Protein AF-A0A075AR79-F1 (afdb_monomer)

Nearest PDB structures (foldseek):
  6wm3-assembly1_3  TM=9.639E-01  e=7.533E-10  Homo sapiens
  7u8o-assembly1_j  TM=9.498E-01  e=7.172E-10  Sus scrofa
  7u8r-assembly1_h  TM=9.535E-01  e=1.062E-09  Sus scrofa
  7u8q-assembly1_j  TM=9.370E-01  e=6.501E-10  Sus scrofa
  7uwa-assembly1_i  TM=9.500E-01  e=7.954E-09  Citrus x limon

InterPro domains:
  IPR000245 V-ATPase proteolipid subunit [PR00122] (31-55)
  IPR000245 V-ATPase proteolipid subunit [PR00122] (57-81)
  IPR002379 V-ATPase proteolipid subunit C-like domain [PF00137] (21-77)
  IPR002379 V-ATPase proteolipid subunit C-like domain [PF00137] (82-133)
  IPR011555 V-ATPase proteolipid subunit C, eukaryotic [TIGR01100] (16-79)
  IPR035921 F/V-ATP synthase subunit C superfamily [G3DSA:1.20.120.610] (14-81)
  IPR035921 F/V-ATP synthase subunit C superfamily [G3DSA:1.20.120.610] (82-138)
  IPR035921 F/V-ATP synthase subunit C superfamily [SSF81333] (82-135)

Sequence (138 aa):
MDVFEYTERCPPYAPFFGFAGATFAMIFCGAAYGTAKSGIGIAGMGTFKPQLIMRSLIPVVMAGIIGIYGLVVAVLITGSRLSGVAAGWTVGIVGDSSVRNFAKESRVYVAMVLMLIFAEVLGLYGLIVALILQSKTV

Foldseek 3Di:
DPPVVCCVVDPPCVCVLFVVLLVQLQPLQLLVLQQVLLVVLLVVLCVPCVVCSVLLCVLNVLSVVLNVLSVVLSVLGSAHSVLSNQLSNQSSVLNSVQSNVCSVPVVCSVVSNVSNVVSSVSSVVRSVVSVVVSVVVD

Organism: Rozella allomycis (strain CSF55) (NCBI:txid988480)

pLDDT: mean 84.05, std 9.25, range [49.34, 93.94]

Secondary structure (DSSP, 8-state):
--HHHHHHHS-TTHHHHHHHHHHHHHH--HHHHHHHHHHHHHHHHHTT-GGGTGGGGHHHHHHHHHHHHHHHHHHH-----HHHHHHHHHHHHHHHHHHHHHTT-GGGHHHHHHHHHHHHHHHHHHHHHHHHHHHHH-

Solvent-accessible surface area (backbone atoms only — not comparable to full-atom values): 7021 Å² total; per-residue (Å²): 134,64,72,66,58,52,48,71,79,53,47,92,66,56,60,54,58,46,54,50,24,27,50,47,14,63,68,53,53,12,22,58,50,5,29,53,41,21,46,53,23,45,58,65,37,38,80,79,47,54,90,52,44,79,76,59,44,57,50,39,54,53,15,49,50,44,43,50,55,30,52,56,38,35,74,77,35,52,34,83,34,66,38,34,29,53,21,10,51,49,36,8,56,52,25,22,56,40,40,53,48,37,70,79,38,72,79,50,50,62,59,45,53,54,52,48,51,61,34,47,49,47,27,50,56,40,48,54,55,44,54,56,53,46,66,69,74,103

Radius of gyration: 19.81 Å; Cα contacts (8 Å, |Δi|>4): 185; chains: 1; bounding box: 51×21×62 Å

Structure (mmCIF, N/CA/C/O backbone):
data_AF-A0A075AR79-F1
#
_entry.id   AF-A0A075AR79-F1
#
loop_
_atom_site.group_PDB
_atom_site.id
_atom_site.type_symbol
_atom_site.label_atom_id
_atom_site.label_alt_id
_atom_site.label_comp_id
_atom_site.label_asym_id
_atom_site.label_entity_id
_atom_site.label_seq_id
_atom_site.pdbx_PDB_ins_code
_atom_site.Cartn_x
_atom_site.Cartn_y
_atom_site.Cartn_z
_atom_site.occupancy
_atom_site.B_iso_or_equiv
_atom_site.auth_seq_id
_atom_site.auth_comp_id
_atom_site.auth_asym_id
_atom_site.auth_atom_id
_atom_site.pdbx_PDB_model_num
ATOM 1 N N . MET A 1 1 ? 34.155 -2.703 -37.377 1.00 49.34 1 MET A N 1
ATOM 2 C CA . MET A 1 1 ? 33.014 -1.857 -37.798 1.00 49.34 1 MET A CA 1
ATOM 3 C C . MET A 1 1 ? 32.028 -1.717 -36.632 1.00 49.34 1 MET A C 1
ATOM 5 O O . MET A 1 1 ? 30.835 -1.620 -36.843 1.00 49.34 1 MET A O 1
ATOM 9 N N . ASP A 1 2 ? 32.523 -1.644 -35.390 1.00 55.50 2 ASP A N 1
ATOM 10 C CA . ASP A 1 2 ? 31.706 -1.981 -34.213 1.00 55.50 2 ASP A CA 1
ATOM 11 C C . ASP A 1 2 ? 31.334 -0.760 -33.360 1.00 55.50 2 ASP A C 1
ATOM 13 O O . ASP A 1 2 ? 30.396 -0.819 -32.583 1.00 55.50 2 ASP A O 1
ATOM 17 N N . VAL A 1 3 ? 32.013 0.383 -33.523 1.00 59.75 3 VAL A N 1
ATOM 18 C CA . VAL A 1 3 ? 31.754 1.595 -32.714 1.00 59.75 3 VAL A CA 1
ATOM 19 C C . VAL A 1 3 ? 30.488 2.341 -33.164 1.00 59.75 3 VAL A C 1
ATOM 21 O O . VAL A 1 3 ? 29.797 2.934 -32.339 1.00 59.75 3 VAL A O 1
ATOM 24 N N 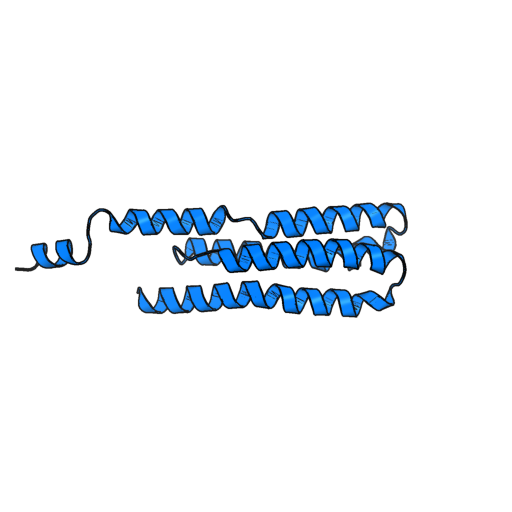. PHE A 1 4 ? 30.149 2.286 -34.457 1.00 59.06 4 PHE A N 1
ATOM 25 C CA . PHE A 1 4 ? 28.939 2.927 -34.987 1.00 59.06 4 PHE A CA 1
ATOM 26 C C . PHE A 1 4 ? 27.652 2.181 -34.591 1.00 59.06 4 PHE A C 1
ATOM 28 O O . PHE A 1 4 ? 26.641 2.824 -34.335 1.00 59.06 4 PHE A O 1
ATOM 35 N N . GLU A 1 5 ? 27.676 0.853 -34.438 1.00 61.19 5 GLU A N 1
ATOM 36 C CA . GLU A 1 5 ? 26.466 0.089 -34.084 1.00 61.19 5 GLU A CA 1
ATOM 37 C C . GLU A 1 5 ? 26.086 0.233 -32.593 1.00 61.19 5 GLU A C 1
ATOM 39 O O . GLU A 1 5 ? 24.903 0.280 -32.249 1.00 61.19 5 GLU A O 1
ATOM 44 N N . TYR A 1 6 ? 27.072 0.415 -31.698 1.00 56.38 6 TYR A N 1
ATOM 45 C CA . TYR A 1 6 ? 26.804 0.763 -30.294 1.00 56.38 6 TYR A CA 1
ATOM 46 C C . TYR A 1 6 ? 26.207 2.170 -30.137 1.00 56.38 6 TYR A C 1
ATOM 48 O O . TYR A 1 6 ? 25.402 2.379 -29.231 1.00 56.38 6 TYR A O 1
ATOM 56 N N . THR A 1 7 ? 26.548 3.131 -31.008 1.00 62.38 7 THR A N 1
ATOM 57 C CA . THR A 1 7 ? 25.961 4.483 -30.946 1.00 62.38 7 THR A CA 1
ATOM 58 C C . THR A 1 7 ? 24.517 4.524 -31.459 1.00 62.38 7 THR A C 1
ATOM 60 O O . THR A 1 7 ? 23.724 5.311 -30.947 1.00 62.38 7 THR A O 1
ATOM 63 N N . GLU A 1 8 ? 24.140 3.643 -32.397 1.00 68.56 8 GLU A N 1
ATOM 64 C CA . GLU A 1 8 ? 22.752 3.532 -32.876 1.00 68.56 8 GLU A CA 1
ATOM 65 C C . GLU A 1 8 ? 21.810 2.894 -31.848 1.00 68.56 8 GLU A C 1
ATOM 67 O O . GLU A 1 8 ? 20.680 3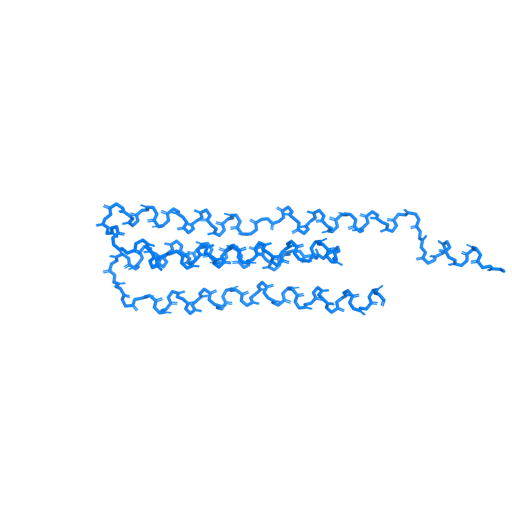.355 -31.686 1.00 68.56 8 GLU A O 1
ATOM 72 N N . ARG A 1 9 ? 22.255 1.857 -31.122 1.00 69.31 9 ARG A N 1
ATOM 73 C CA . ARG A 1 9 ? 21.424 1.213 -30.085 1.00 69.31 9 ARG A CA 1
ATOM 74 C C . ARG A 1 9 ? 21.397 1.983 -28.764 1.00 69.31 9 ARG A C 1
ATOM 76 O O . ARG A 1 9 ? 20.405 1.901 -28.042 1.00 69.31 9 ARG A O 1
ATOM 83 N N . CYS A 1 10 ? 22.455 2.733 -28.450 1.00 75.62 10 CYS A N 1
ATOM 84 C CA . CYS A 1 10 ? 22.605 3.449 -27.183 1.00 75.62 10 CYS A CA 1
ATOM 85 C C . CYS A 1 10 ? 22.842 4.950 -27.426 1.00 75.62 10 CYS A C 1
ATOM 87 O O . CYS A 1 10 ? 23.983 5.417 -27.336 1.00 75.62 10 CYS A O 1
ATOM 89 N N . PRO A 1 11 ? 21.787 5.733 -27.716 1.00 85.12 11 PRO A N 1
ATOM 90 C CA . PRO A 1 11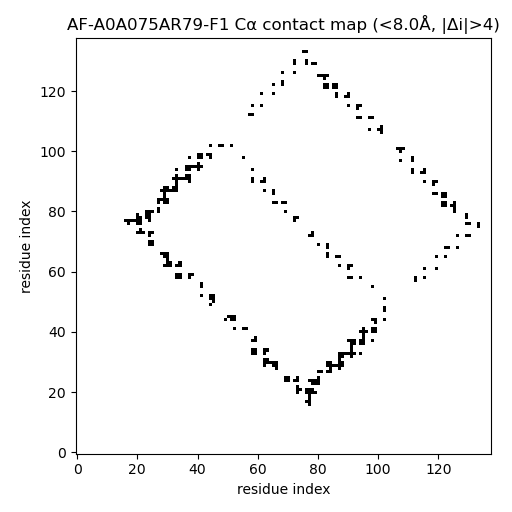 ? 21.933 7.171 -27.878 1.00 85.12 11 PRO A CA 1
ATOM 91 C C . PRO A 1 11 ? 22.288 7.859 -26.541 1.00 85.12 11 PRO A C 1
ATOM 93 O O . PRO A 1 11 ? 21.830 7.417 -25.483 1.00 85.12 11 PRO A O 1
ATOM 96 N N . PRO A 1 12 ? 23.011 8.998 -26.548 1.00 83.81 12 PRO A N 1
ATOM 97 C CA . PRO A 1 12 ? 23.422 9.712 -25.327 1.00 83.81 12 PRO A CA 1
ATOM 98 C C . PRO A 1 12 ? 22.270 10.165 -24.415 1.00 83.81 12 PRO A C 1
ATOM 100 O O . PRO A 1 12 ? 22.481 10.425 -23.233 1.00 83.81 12 PRO A O 1
ATOM 103 N N . TYR A 1 13 ? 21.048 10.261 -24.950 1.00 84.75 13 TYR A N 1
ATOM 104 C CA . TYR A 1 13 ? 19.843 10.617 -24.199 1.00 84.75 13 TYR A CA 1
ATOM 105 C C . TYR A 1 13 ? 19.142 9.415 -23.536 1.00 84.75 13 TYR A C 1
ATOM 107 O O . TYR A 1 13 ? 18.217 9.617 -22.756 1.00 84.75 13 TYR A O 1
ATOM 115 N N . ALA A 1 14 ? 19.562 8.170 -23.785 1.00 82.44 14 ALA A N 1
ATOM 116 C CA . ALA A 1 14 ? 19.000 6.979 -23.138 1.00 82.44 14 ALA A CA 1
ATOM 117 C C . ALA A 1 14 ? 18.986 7.033 -21.587 1.00 82.44 14 ALA A C 1
ATOM 119 O O . ALA A 1 14 ? 17.939 6.747 -20.996 1.00 82.44 14 ALA A O 1
ATOM 120 N N . PRO A 1 15 ? 20.062 7.458 -20.887 1.00 84.81 15 PRO A N 1
ATOM 121 C CA . PRO A 1 15 ? 20.053 7.541 -19.423 1.00 84.81 15 PRO A CA 1
ATOM 122 C C . PRO A 1 15 ? 19.091 8.597 -18.860 1.00 84.81 15 PRO A C 1
ATOM 124 O O . PRO A 1 15 ? 18.685 8.480 -17.704 1.00 84.81 15 PRO A O 1
ATOM 127 N N . PHE A 1 16 ? 18.669 9.596 -19.647 1.00 86.56 16 PHE A N 1
ATOM 128 C CA . PHE A 1 16 ? 17.676 10.581 -19.200 1.00 86.56 16 PHE A CA 1
ATOM 129 C C . PHE A 1 16 ? 16.356 9.907 -18.816 1.00 86.56 16 PHE A C 1
ATOM 131 O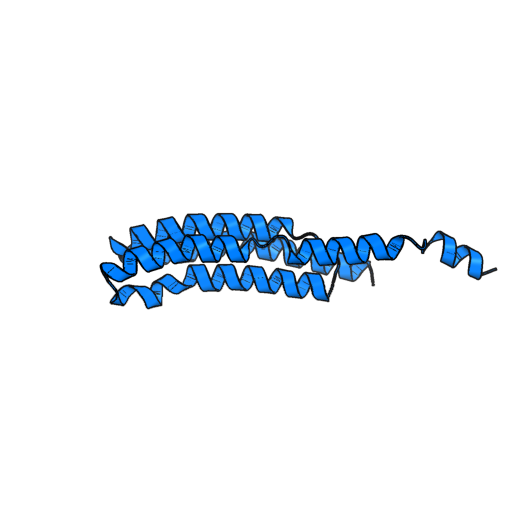 O . PHE A 1 16 ? 15.798 10.200 -17.760 1.00 86.56 16 PHE A O 1
ATOM 138 N N . PHE A 1 17 ? 15.888 8.956 -19.630 1.00 83.75 17 PHE A N 1
ATOM 139 C CA . PHE A 1 17 ? 14.670 8.211 -19.323 1.00 83.75 17 PHE A CA 1
ATOM 140 C C . PHE A 1 17 ? 14.859 7.357 -18.061 1.00 83.75 17 PHE A C 1
ATOM 142 O O . PHE A 1 17 ? 13.970 7.340 -17.212 1.00 83.75 17 PHE A O 1
ATOM 149 N N . GLY A 1 18 ? 16.059 6.777 -17.899 1.00 82.12 18 GLY A N 1
ATOM 150 C CA . GLY A 1 18 ? 16.561 6.064 -16.715 1.00 82.12 18 GLY A CA 1
ATOM 151 C C . GLY A 1 18 ? 16.432 6.845 -15.398 1.00 82.12 18 GLY A C 1
ATOM 152 O O . GLY A 1 18 ? 15.830 6.396 -14.422 1.00 82.12 18 GLY A O 1
ATOM 153 N N . PHE A 1 19 ? 16.964 8.061 -15.347 1.00 83.12 19 PHE A N 1
ATOM 154 C CA . PHE A 1 19 ? 16.858 8.886 -14.140 1.00 83.12 19 PHE A CA 1
ATOM 155 C C . PHE A 1 19 ? 15.455 9.470 -13.951 1.00 83.12 19 PHE A C 1
ATOM 157 O O . PHE A 1 19 ? 14.982 9.580 -12.817 1.00 83.12 19 PHE A O 1
ATOM 164 N N . ALA A 1 20 ? 14.749 9.789 -15.040 1.00 84.88 20 ALA A N 1
ATOM 165 C CA . ALA A 1 20 ? 13.385 10.298 -14.970 1.00 84.88 20 ALA A CA 1
ATOM 166 C C . ALA A 1 20 ? 12.452 9.306 -14.262 1.00 84.88 20 ALA A C 1
ATOM 168 O O . ALA A 1 20 ? 11.812 9.672 -13.277 1.00 84.88 20 ALA A O 1
ATOM 169 N N . GLY A 1 21 ? 12.406 8.038 -14.680 1.00 80.94 21 GLY A N 1
ATOM 170 C CA . GLY A 1 21 ? 11.542 7.052 -14.019 1.00 80.94 21 GLY A CA 1
ATOM 171 C C . GLY A 1 21 ? 11.992 6.670 -12.605 1.00 80.94 21 GLY A C 1
ATOM 172 O O . GLY A 1 21 ? 11.126 6.420 -11.777 1.00 80.94 21 GLY A O 1
ATOM 173 N N . ALA A 1 22 ? 13.288 6.733 -12.263 1.00 79.06 22 ALA A N 1
ATOM 174 C CA . ALA A 1 22 ? 13.731 6.596 -10.867 1.00 79.06 22 ALA A CA 1
ATOM 175 C C . ALA A 1 22 ? 13.183 7.737 -9.985 1.00 79.06 22 ALA A C 1
ATOM 177 O O . ALA A 1 22 ? 12.738 7.524 -8.855 1.00 79.06 22 ALA A O 1
ATOM 178 N N . THR A 1 23 ? 13.132 8.953 -10.534 1.00 79.94 23 THR A N 1
ATOM 179 C CA . THR A 1 23 ? 12.581 10.126 -9.845 1.00 79.94 23 THR A CA 1
ATOM 180 C C . THR A 1 23 ? 11.051 10.027 -9.730 1.00 79.94 23 THR A C 1
ATOM 182 O O . THR A 1 23 ? 10.487 10.252 -8.656 1.00 79.94 23 THR A O 1
ATOM 185 N N . PHE A 1 24 ? 10.362 9.598 -10.797 1.00 76.06 24 PHE A N 1
ATOM 186 C CA . PHE A 1 24 ? 8.919 9.318 -10.773 1.00 76.06 24 PHE A CA 1
ATOM 187 C C . PHE A 1 24 ? 8.552 8.154 -9.839 1.00 76.06 24 PHE A C 1
ATOM 189 O O . PHE A 1 24 ? 7.470 8.175 -9.247 1.00 76.06 24 PHE A O 1
ATOM 196 N N . ALA A 1 25 ? 9.444 7.174 -9.657 1.00 73.06 25 ALA A N 1
ATOM 197 C CA . ALA A 1 25 ? 9.263 6.065 -8.724 1.00 73.06 25 ALA A CA 1
ATOM 198 C C . ALA A 1 25 ? 9.194 6.526 -7.258 1.00 73.06 25 ALA A C 1
ATOM 200 O O . ALA A 1 25 ? 8.441 5.955 -6.463 1.00 73.06 25 ALA A O 1
ATOM 201 N N . MET A 1 26 ? 9.923 7.593 -6.917 1.00 74.69 26 MET A N 1
ATOM 202 C CA . MET A 1 26 ? 10.020 8.112 -5.550 1.00 74.69 26 MET A CA 1
ATOM 203 C C . MET A 1 26 ? 9.020 9.236 -5.244 1.00 74.69 26 MET A C 1
ATOM 205 O O . MET A 1 26 ? 8.449 9.255 -4.157 1.00 74.69 26 MET A O 1
ATOM 209 N N . ILE A 1 27 ? 8.773 10.162 -6.181 1.00 79.56 27 ILE A N 1
ATOM 210 C CA . ILE A 1 27 ? 7.945 11.363 -5.934 1.00 79.56 27 ILE A CA 1
ATOM 211 C C . ILE A 1 27 ? 6.460 11.031 -5.727 1.00 79.56 27 ILE A C 1
ATOM 213 O O . ILE A 1 27 ? 5.763 11.706 -4.967 1.00 79.56 27 ILE A O 1
ATOM 217 N N . PHE A 1 28 ? 5.953 9.994 -6.391 1.00 73.19 28 PHE A N 1
ATOM 218 C CA . PHE A 1 28 ? 4.546 9.603 -6.329 1.00 73.19 28 PHE A CA 1
ATOM 219 C C . PHE A 1 28 ? 4.219 8.884 -4.999 1.00 73.19 28 PHE A C 1
ATOM 221 O O . PHE A 1 28 ? 4.078 7.663 -4.907 1.00 73.19 28 PHE A O 1
ATOM 228 N N . CYS A 1 29 ? 4.106 9.682 -3.935 1.00 68.56 29 CYS A N 1
ATOM 229 C CA . CYS A 1 29 ? 3.941 9.276 -2.538 1.00 68.56 29 CYS A CA 1
ATOM 230 C C . CYS A 1 29 ? 2.494 8.881 -2.171 1.00 68.56 29 CYS A C 1
ATOM 232 O O . CYS A 1 29 ? 1.849 9.507 -1.329 1.00 68.56 29 CYS A O 1
ATOM 234 N N . GLY A 1 30 ? 1.988 7.783 -2.743 1.00 80.50 30 GLY A N 1
ATOM 235 C CA . GLY A 1 30 ? 0.725 7.165 -2.299 1.00 80.50 30 GLY A CA 1
ATOM 236 C C . GLY A 1 30 ? 0.747 6.734 -0.826 1.00 80.50 30 GLY A C 1
ATOM 237 O O . GLY A 1 30 ? -0.237 6.895 -0.106 1.00 80.50 30 GLY A O 1
ATOM 238 N N . ALA A 1 31 ? 1.903 6.257 -0.357 1.00 86.50 31 ALA A N 1
ATOM 239 C CA . ALA A 1 31 ? 2.128 5.826 1.024 1.00 86.50 31 ALA A CA 1
ATOM 240 C C . ALA A 1 31 ? 1.963 6.967 2.044 1.00 86.50 31 ALA A C 1
ATOM 242 O O . ALA A 1 31 ? 1.374 6.770 3.111 1.00 86.50 31 ALA A O 1
ATOM 243 N N . ALA A 1 32 ? 2.430 8.174 1.702 1.00 90.00 32 ALA A N 1
ATOM 244 C CA . ALA A 1 32 ? 2.310 9.343 2.569 1.00 90.00 32 ALA A CA 1
ATOM 245 C C . ALA A 1 32 ? 0.840 9.749 2.737 1.00 90.00 32 ALA A C 1
ATOM 247 O O . ALA A 1 32 ? 0.390 9.978 3.858 1.00 90.00 32 ALA A O 1
ATOM 248 N N . TYR A 1 33 ? 0.069 9.760 1.642 1.00 90.50 33 TYR A N 1
ATOM 249 C CA . TYR A 1 33 ? -1.366 10.046 1.694 1.00 90.50 33 TYR A CA 1
ATOM 250 C C . TYR A 1 33 ? -2.140 8.983 2.487 1.00 90.50 33 TYR A C 1
ATOM 252 O O . TYR A 1 33 ? -2.943 9.325 3.358 1.00 90.50 33 TYR A O 1
ATOM 260 N N . GLY A 1 34 ? -1.862 7.698 2.235 1.00 90.75 34 GLY A N 1
ATOM 261 C CA . GLY A 1 34 ? -2.483 6.580 2.947 1.00 90.75 34 GLY A CA 1
ATOM 262 C C . GLY A 1 34 ? -2.249 6.638 4.458 1.00 90.75 34 GLY A C 1
ATOM 263 O O . GLY A 1 34 ? -3.181 6.462 5.249 1.00 90.75 34 GLY A O 1
ATOM 264 N N . THR A 1 35 ? -1.021 6.983 4.850 1.00 92.56 35 THR A N 1
ATOM 265 C CA . THR A 1 35 ? -0.623 7.176 6.249 1.00 92.56 35 THR A CA 1
ATOM 266 C C . THR A 1 35 ? -1.292 8.401 6.864 1.00 92.56 35 THR A C 1
ATOM 268 O O . THR A 1 35 ? -1.856 8.305 7.952 1.00 92.56 35 THR A O 1
ATOM 271 N N . ALA A 1 36 ? -1.288 9.541 6.166 1.00 93.19 36 ALA A N 1
ATOM 272 C CA . ALA A 1 36 ? -1.858 10.785 6.671 1.00 93.19 36 ALA A CA 1
ATOM 273 C C . ALA A 1 36 ? -3.368 10.661 6.929 1.00 93.19 36 ALA A C 1
ATOM 275 O O . ALA A 1 36 ? -3.840 10.994 8.015 1.00 93.19 36 ALA A O 1
ATOM 276 N N . LYS A 1 37 ? -4.135 10.130 5.965 1.00 93.81 37 LYS A N 1
ATOM 277 C CA . LYS A 1 37 ? -5.592 9.970 6.114 1.00 93.81 37 LYS A CA 1
ATOM 278 C C . LYS A 1 37 ? -5.956 8.941 7.182 1.00 93.81 37 LYS A C 1
ATOM 280 O O . LYS A 1 37 ? -6.818 9.224 8.010 1.00 93.81 37 LYS A O 1
ATOM 285 N N . SER A 1 38 ? -5.263 7.803 7.224 1.00 90.62 38 SER A N 1
ATOM 286 C CA . SER A 1 38 ? -5.488 6.791 8.267 1.00 90.62 38 SER A CA 1
ATOM 287 C C . SER A 1 38 ? -5.113 7.311 9.659 1.00 90.62 38 SER A C 1
ATOM 289 O O . SER A 1 38 ? -5.828 7.057 10.626 1.00 90.62 38 SER A O 1
ATOM 291 N N . GLY A 1 39 ? -4.037 8.096 9.765 1.00 91.50 39 GLY A N 1
ATOM 292 C CA . GLY A 1 39 ? -3.583 8.701 11.018 1.00 91.50 39 GLY A CA 1
ATOM 293 C C . GLY A 1 39 ? -4.598 9.669 11.627 1.00 91.50 39 GLY A C 1
ATOM 294 O O . GLY A 1 39 ? -4.804 9.644 12.840 1.00 91.50 39 GLY A O 1
ATOM 295 N N . ILE A 1 40 ? -5.297 10.458 10.801 1.00 93.00 40 ILE A N 1
ATOM 296 C CA . ILE A 1 40 ? -6.373 11.356 11.260 1.00 93.00 40 ILE A CA 1
ATOM 297 C C . ILE A 1 40 ? -7.511 10.552 11.910 1.00 93.00 40 ILE A C 1
ATOM 299 O O . ILE A 1 40 ? -7.986 10.917 12.987 1.00 93.00 40 ILE A O 1
ATOM 303 N N . GLY A 1 41 ? -7.924 9.437 11.297 1.00 88.38 41 GLY A N 1
ATOM 304 C CA . GLY A 1 41 ? -8.957 8.553 11.846 1.00 88.38 41 GLY A CA 1
ATOM 305 C C . GLY A 1 41 ? -8.546 7.897 13.170 1.00 88.38 41 GLY A C 1
ATOM 306 O O . GLY A 1 41 ? -9.354 7.822 14.098 1.00 88.38 41 GLY A O 1
ATOM 307 N N . ILE A 1 42 ? -7.281 7.473 13.288 1.00 92.12 42 ILE A N 1
ATOM 308 C CA . ILE A 1 42 ? -6.734 6.852 14.509 1.00 92.12 42 ILE A CA 1
ATOM 309 C C . ILE A 1 42 ? -6.644 7.874 15.644 1.00 92.12 42 ILE A C 1
ATOM 311 O O . ILE A 1 42 ? -7.094 7.593 16.755 1.00 92.12 42 ILE A O 1
ATOM 315 N N . ALA A 1 43 ? -6.123 9.072 15.367 1.00 90.69 43 ALA A N 1
ATOM 316 C CA . ALA A 1 43 ? -6.045 10.151 16.349 1.00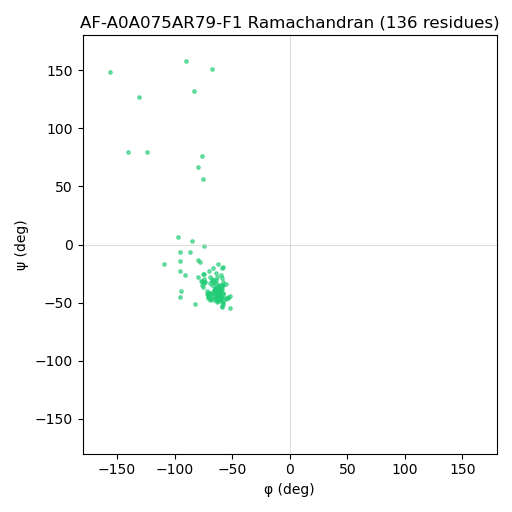 90.69 43 ALA A CA 1
ATOM 317 C C . ALA A 1 43 ? -7.441 10.567 16.842 1.00 90.69 43 ALA A C 1
ATOM 319 O O . ALA A 1 43 ? -7.640 10.763 18.040 1.00 90.69 43 ALA A O 1
ATOM 320 N N . GLY A 1 44 ? -8.427 10.618 15.938 1.00 89.00 44 GLY A N 1
ATOM 321 C CA . GLY A 1 44 ? -9.820 10.914 16.277 1.00 89.00 44 GLY A CA 1
ATOM 322 C C . GLY A 1 44 ? -10.492 9.851 17.153 1.00 89.00 44 GLY A C 1
ATOM 323 O O . GLY A 1 44 ? -11.319 10.194 17.988 1.00 89.00 44 GLY A O 1
ATOM 324 N N . MET A 1 45 ? -10.137 8.569 17.010 1.00 86.19 45 MET A N 1
ATOM 325 C CA . MET A 1 45 ? -10.603 7.503 17.910 1.00 86.19 45 MET A CA 1
ATOM 326 C C . MET A 1 45 ? -9.877 7.527 19.261 1.00 86.19 45 MET A C 1
ATOM 328 O O . MET A 1 45 ? -10.479 7.194 20.287 1.00 86.19 45 MET A O 1
ATOM 332 N N . GLY A 1 46 ? -8.591 7.887 19.265 1.00 86.38 46 GLY A N 1
ATOM 333 C CA . GLY A 1 46 ? -7.721 7.781 20.434 1.00 86.38 46 GLY A CA 1
ATOM 334 C C . GLY A 1 46 ? -8.189 8.588 21.645 1.00 86.38 46 GLY A C 1
ATOM 335 O O . GLY A 1 46 ? -7.930 8.185 22.775 1.00 86.38 46 GLY A O 1
ATOM 336 N N . THR A 1 47 ? -8.945 9.665 21.422 1.00 86.06 47 THR A N 1
ATOM 337 C CA . THR A 1 47 ? -9.556 10.476 22.486 1.00 86.06 47 THR A CA 1
ATOM 338 C C . THR A 1 47 ? -10.764 9.809 23.147 1.00 86.06 47 THR A C 1
ATOM 340 O O . THR A 1 47 ? -11.048 10.092 24.306 1.00 86.06 47 THR A O 1
ATOM 343 N N . PHE A 1 48 ? -11.467 8.909 22.452 1.00 86.12 48 PHE A N 1
ATOM 344 C CA . PHE A 1 48 ? -12.659 8.238 22.982 1.00 86.12 48 PHE A CA 1
ATOM 345 C C . PHE A 1 48 ? -12.346 6.871 23.594 1.00 86.12 48 PHE A C 1
ATOM 347 O O . PHE A 1 48 ? -12.862 6.534 24.657 1.00 86.12 48 PHE A O 1
ATOM 354 N N . LYS A 1 49 ? -11.539 6.049 22.911 1.00 85.31 49 LYS A N 1
ATOM 355 C CA . LYS A 1 49 ? -11.229 4.670 23.330 1.00 85.31 49 LYS A CA 1
ATOM 356 C C . LYS A 1 49 ? -9.753 4.343 23.064 1.00 85.31 49 LYS A C 1
ATOM 358 O O . LYS A 1 49 ? -9.453 3.644 22.090 1.00 85.31 49 LYS A O 1
ATOM 363 N N . PRO A 1 50 ? -8.824 4.791 23.929 1.00 82.56 50 PRO A N 1
ATOM 364 C CA . PRO A 1 50 ? -7.386 4.641 23.696 1.00 82.56 50 PRO A CA 1
ATOM 365 C C . PRO A 1 50 ? -6.932 3.174 23.642 1.00 82.56 50 PRO A C 1
ATOM 367 O O . PRO A 1 50 ? -6.015 2.836 22.897 1.00 82.56 50 PRO A O 1
ATOM 370 N N . GLN A 1 51 ? -7.633 2.267 24.330 1.00 85.50 51 GLN A N 1
ATOM 371 C CA . GLN A 1 51 ? -7.379 0.822 24.266 1.00 85.50 51 GLN A CA 1
ATOM 372 C C . GLN A 1 51 ? -7.475 0.205 22.853 1.00 85.50 51 GLN A C 1
ATOM 374 O O . GLN A 1 51 ? -6.946 -0.883 22.627 1.00 85.50 51 GLN A O 1
ATOM 379 N N . LEU A 1 52 ? -8.127 0.865 21.887 1.00 84.56 52 LEU A N 1
ATOM 380 C CA . LEU A 1 52 ? -8.297 0.353 20.518 1.00 84.56 52 LEU A CA 1
ATOM 381 C C . LEU A 1 52 ? -7.233 0.865 19.526 1.00 84.56 52 LEU A C 1
ATOM 383 O O . LEU A 1 52 ? -7.177 0.373 18.394 1.00 84.56 52 LEU A O 1
ATOM 387 N N . ILE A 1 53 ? -6.360 1.796 19.938 1.00 86.88 53 ILE A N 1
ATOM 388 C CA . ILE A 1 53 ? -5.352 2.422 19.061 1.00 86.88 53 ILE A CA 1
ATOM 389 C C . ILE A 1 53 ? -4.398 1.374 18.482 1.00 86.88 53 ILE A C 1
ATOM 391 O O . ILE A 1 53 ? -4.184 1.340 17.274 1.00 86.88 53 ILE A O 1
ATOM 395 N N . MET A 1 54 ? -3.886 0.466 19.318 1.00 86.62 54 MET A N 1
ATOM 396 C CA . MET A 1 54 ? -2.879 -0.523 18.910 1.00 86.62 54 MET A CA 1
ATOM 397 C C . MET A 1 54 ? -3.375 -1.437 17.779 1.00 86.62 54 MET A C 1
ATOM 399 O O . MET A 1 54 ? -2.630 -1.780 16.866 1.00 86.62 54 MET A O 1
ATOM 403 N N . ARG A 1 55 ? -4.663 -1.804 17.814 1.00 85.00 55 ARG A N 1
ATOM 404 C CA . ARG A 1 55 ? -5.296 -2.651 16.788 1.00 85.00 55 ARG A CA 1
ATOM 405 C C . ARG A 1 55 ? -5.568 -1.879 15.495 1.00 85.00 55 ARG A C 1
ATOM 407 O O . ARG A 1 55 ? -5.596 -2.466 14.421 1.00 85.00 55 ARG A O 1
ATOM 414 N N . SER A 1 56 ? -5.720 -0.562 15.587 1.00 87.56 56 SER A N 1
ATOM 415 C CA . SER A 1 56 ? -6.039 0.314 14.457 1.00 87.56 56 SER A CA 1
ATOM 416 C C . SER A 1 56 ? -4.809 0.758 13.661 1.00 87.56 56 SER A C 1
ATOM 418 O O . SER A 1 56 ? -4.958 1.530 12.724 1.00 87.56 56 SER A O 1
ATOM 420 N N . LEU A 1 57 ? -3.603 0.284 14.002 1.00 91.19 57 LEU A N 1
ATOM 421 C CA . LEU A 1 57 ? -2.354 0.631 13.307 1.00 91.19 57 LEU A CA 1
ATOM 422 C C . LEU A 1 57 ? -2.127 -0.143 11.999 1.00 91.19 57 LEU A C 1
ATOM 424 O O . LEU A 1 57 ? -1.290 0.259 11.194 1.00 91.19 57 LEU A O 1
ATOM 428 N N . ILE A 1 58 ? -2.886 -1.211 11.743 1.00 92.38 58 ILE A N 1
ATOM 429 C CA . ILE A 1 58 ? -2.746 -2.037 10.530 1.00 92.38 58 ILE A CA 1
ATOM 430 C C . ILE A 1 58 ? -2.816 -1.225 9.218 1.00 92.38 58 ILE A C 1
ATOM 432 O O . ILE A 1 58 ? -1.931 -1.414 8.386 1.00 92.38 58 ILE A O 1
ATOM 436 N N . PRO A 1 59 ? -3.769 -0.292 9.008 1.00 88.88 59 PRO A N 1
ATOM 437 C CA . PRO A 1 59 ? -3.819 0.533 7.795 1.00 88.88 59 PRO A CA 1
ATOM 438 C C . PRO A 1 59 ? -2.551 1.369 7.569 1.00 88.88 59 PRO A C 1
ATOM 440 O O . PRO A 1 59 ? -2.134 1.561 6.430 1.00 88.88 59 PRO A O 1
ATOM 443 N N . VAL A 1 60 ? -1.922 1.849 8.650 1.00 92.31 60 VAL A N 1
ATOM 444 C CA . VAL A 1 60 ? -0.690 2.652 8.581 1.00 92.31 60 VAL A CA 1
ATOM 445 C C . VAL A 1 60 ? 0.490 1.783 8.167 1.00 92.31 60 VAL A C 1
ATOM 447 O O . VAL A 1 60 ? 1.264 2.170 7.295 1.00 92.31 60 VAL A O 1
ATOM 450 N N . VAL A 1 61 ? 0.601 0.586 8.750 1.00 93.06 61 VAL A N 1
ATOM 451 C CA . VAL A 1 61 ? 1.651 -0.371 8.380 1.00 93.06 61 VAL A CA 1
ATOM 452 C C . VAL A 1 61 ? 1.511 -0.772 6.911 1.00 93.06 61 VAL A C 1
ATOM 454 O O . VAL A 1 61 ? 2.505 -0.748 6.193 1.00 93.06 61 VAL A O 1
ATOM 457 N N . MET A 1 62 ? 0.291 -1.046 6.436 1.00 88.88 62 MET A N 1
ATOM 458 C CA . MET A 1 62 ? 0.049 -1.394 5.030 1.00 88.88 62 MET A CA 1
ATOM 459 C C . MET A 1 62 ? 0.434 -0.248 4.087 1.00 88.88 62 MET A C 1
ATOM 461 O O . MET A 1 62 ? 1.244 -0.446 3.191 1.00 88.88 62 MET A O 1
ATOM 465 N N . ALA A 1 63 ? 0.006 0.991 4.363 1.00 89.88 63 ALA A N 1
ATOM 466 C CA . ALA A 1 63 ? 0.451 2.149 3.580 1.00 89.88 63 ALA A CA 1
ATOM 467 C C . ALA A 1 63 ? 1.990 2.288 3.536 1.00 89.88 63 ALA A C 1
ATOM 469 O O . ALA A 1 63 ? 2.542 2.694 2.511 1.00 89.88 63 ALA A O 1
ATOM 470 N N . GLY A 1 64 ? 2.689 1.920 4.616 1.00 89.50 64 GLY A N 1
ATOM 471 C CA . GLY A 1 64 ? 4.152 1.880 4.672 1.00 89.50 64 GLY A CA 1
ATOM 472 C C . GLY A 1 64 ? 4.779 0.848 3.728 1.00 89.50 64 GLY A C 1
ATOM 473 O O . GLY A 1 64 ? 5.772 1.151 3.064 1.00 89.50 64 GLY A O 1
ATOM 474 N N . ILE A 1 65 ? 4.176 -0.337 3.604 1.00 91.12 65 ILE A N 1
ATOM 475 C CA . ILE A 1 65 ? 4.656 -1.407 2.718 1.00 91.12 65 ILE A CA 1
ATOM 476 C C . ILE A 1 65 ? 4.581 -0.969 1.246 1.00 91.12 65 ILE A C 1
ATOM 478 O O . ILE A 1 65 ? 5.551 -1.167 0.508 1.00 91.12 65 ILE A O 1
ATOM 482 N N . ILE A 1 66 ? 3.520 -0.251 0.843 1.00 88.62 66 ILE A N 1
ATOM 483 C CA . ILE A 1 66 ? 3.441 0.373 -0.491 1.00 88.62 66 ILE A CA 1
ATOM 484 C C . ILE A 1 66 ? 4.687 1.210 -0.758 1.00 88.62 66 ILE A C 1
ATOM 486 O O . ILE A 1 66 ? 5.244 1.136 -1.854 1.00 88.62 66 ILE A O 1
ATOM 490 N N . GLY A 1 67 ? 5.133 2.003 0.222 1.00 86.81 67 GLY A N 1
ATOM 491 C CA . GLY A 1 67 ? 6.339 2.832 0.152 1.00 86.81 67 GLY A CA 1
ATOM 492 C C . GLY A 1 67 ? 7.595 2.024 -0.174 1.00 86.81 67 GLY A C 1
ATOM 493 O O . GLY A 1 67 ? 8.333 2.386 -1.092 1.00 86.81 67 GLY A O 1
ATOM 494 N N . ILE A 1 68 ? 7.773 0.887 0.501 1.00 88.94 68 ILE A N 1
ATOM 495 C CA . ILE A 1 68 ? 8.905 -0.025 0.294 1.00 88.94 68 ILE A CA 1
ATOM 496 C C . ILE A 1 68 ? 8.890 -0.603 -1.123 1.00 88.94 68 ILE A C 1
ATOM 498 O O . ILE A 1 68 ? 9.93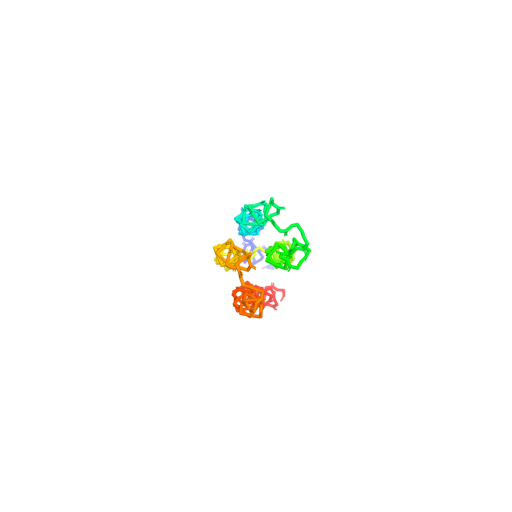4 -0.632 -1.769 1.00 88.94 68 ILE A O 1
ATOM 502 N N . TYR A 1 69 ? 7.722 -0.974 -1.661 1.00 86.50 69 TYR A N 1
ATOM 503 C CA . TYR A 1 69 ? 7.629 -1.431 -3.055 1.00 86.50 69 TYR A CA 1
ATOM 504 C C . TYR A 1 69 ? 8.141 -0.382 -4.049 1.00 86.50 69 TYR A C 1
ATOM 506 O O . TYR A 1 69 ? 8.723 -0.731 -5.069 1.00 86.50 69 TYR A O 1
ATOM 514 N N . GLY A 1 70 ? 7.970 0.905 -3.741 1.00 78.31 70 GLY A N 1
ATOM 515 C CA . GLY A 1 70 ? 8.494 1.999 -4.557 1.00 78.31 70 GLY A CA 1
ATOM 516 C C . GLY A 1 70 ? 9.994 2.119 -4.508 1.00 78.31 70 GLY A C 1
ATOM 517 O O . GLY A 1 70 ? 10.621 2.259 -5.549 1.00 78.31 70 GLY A O 1
ATOM 518 N N . LEU A 1 71 ? 10.551 2.030 -3.302 1.00 82.94 71 LEU A N 1
ATOM 519 C CA . LEU A 1 71 ? 11.991 2.070 -3.099 1.00 82.94 71 LEU A CA 1
ATOM 520 C C . LEU A 1 71 ? 12.677 0.896 -3.806 1.00 82.94 71 LEU A C 1
ATOM 522 O O . LEU A 1 71 ? 13.651 1.102 -4.517 1.00 82.94 71 LEU A O 1
ATOM 526 N N . VAL A 1 72 ? 12.146 -0.321 -3.654 1.00 86.19 72 VAL A N 1
ATOM 527 C CA . VAL A 1 72 ? 12.701 -1.521 -4.298 1.00 86.19 72 VAL A CA 1
ATOM 528 C C . VAL A 1 72 ? 12.667 -1.388 -5.818 1.00 86.19 72 VAL A C 1
ATOM 530 O O . VAL A 1 72 ? 13.673 -1.665 -6.467 1.00 86.19 72 VAL A O 1
ATOM 533 N N . VAL A 1 73 ? 11.552 -0.914 -6.391 1.00 77.81 73 VAL A N 1
ATOM 534 C CA . VAL A 1 73 ? 11.484 -0.654 -7.834 1.00 77.81 73 VAL A CA 1
ATOM 535 C C . VAL A 1 73 ? 12.468 0.437 -8.224 1.00 77.81 73 VAL A C 1
ATOM 537 O O . VAL A 1 73 ? 13.243 0.175 -9.118 1.00 77.81 73 VAL A O 1
ATOM 540 N N . ALA A 1 74 ? 12.510 1.589 -7.549 1.00 80.25 74 ALA A N 1
ATOM 541 C CA . ALA A 1 74 ? 13.412 2.696 -7.887 1.00 80.25 74 ALA A CA 1
ATOM 542 C C . ALA A 1 74 ? 14.900 2.303 -7.859 1.00 80.25 74 ALA A C 1
ATOM 544 O O . ALA A 1 74 ? 15.686 2.807 -8.657 1.00 80.25 74 ALA A O 1
ATOM 545 N N . VAL A 1 75 ? 15.286 1.413 -6.937 1.00 79.44 75 VAL A N 1
ATOM 546 C CA . VAL A 1 75 ? 16.663 0.911 -6.812 1.00 79.44 75 VAL A CA 1
ATOM 547 C C . VAL A 1 75 ? 17.000 -0.102 -7.907 1.00 79.44 75 VAL A C 1
ATOM 549 O O . VAL A 1 75 ? 18.133 -0.123 -8.380 1.00 79.44 75 VAL A O 1
ATOM 552 N N . LEU A 1 76 ? 16.045 -0.943 -8.311 1.00 78.19 76 LEU A N 1
ATOM 553 C CA . LEU A 1 76 ? 16.273 -1.985 -9.317 1.00 78.19 76 LEU A CA 1
ATOM 554 C C . LEU A 1 76 ? 15.983 -1.515 -10.754 1.00 78.19 76 LEU A C 1
ATOM 556 O O . LEU A 1 76 ? 16.518 -2.096 -11.693 1.00 78.19 76 LEU A O 1
ATOM 560 N N . ILE A 1 77 ? 15.102 -0.522 -10.932 1.00 70.12 77 ILE A N 1
ATOM 561 C CA . ILE A 1 77 ? 14.459 -0.129 -12.195 1.00 70.12 77 ILE A CA 1
ATOM 562 C C . ILE A 1 77 ? 14.006 1.340 -12.167 1.00 70.12 77 ILE A C 1
ATOM 564 O O . ILE A 1 77 ? 13.451 1.872 -11.210 1.00 70.12 77 ILE A O 1
ATOM 568 N N . THR A 1 78 ? 14.042 1.955 -13.334 1.00 71.00 78 THR A N 1
ATOM 569 C CA . THR A 1 78 ? 13.287 3.153 -13.720 1.00 71.00 78 THR A CA 1
ATOM 570 C C . THR A 1 78 ? 11.795 2.843 -13.991 1.00 71.00 78 THR A C 1
ATOM 572 O O . THR A 1 78 ? 11.281 3.032 -15.091 1.00 71.00 78 THR A O 1
ATOM 575 N N . GLY A 1 79 ? 11.084 2.262 -13.023 1.00 65.19 79 GLY A N 1
ATOM 576 C CA . GLY A 1 79 ? 9.702 1.780 -13.202 1.00 65.19 79 GLY A CA 1
ATOM 577 C C . GLY A 1 79 ? 8.610 2.815 -12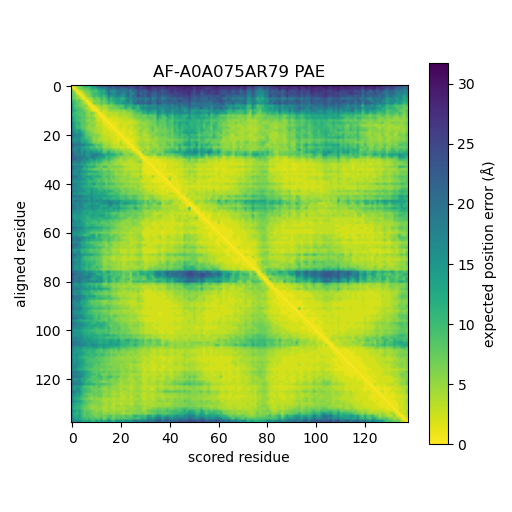.889 1.00 65.19 79 GLY A C 1
ATOM 578 O O . GLY A 1 79 ? 8.821 3.758 -12.129 1.00 65.19 79 GLY A O 1
ATOM 579 N N . SER A 1 80 ? 7.401 2.629 -13.431 1.00 63.88 80 SER A N 1
ATOM 580 C CA . SER A 1 80 ? 6.251 3.516 -13.193 1.00 63.88 80 SER A CA 1
ATOM 581 C C . SER A 1 80 ? 5.501 3.191 -11.886 1.00 63.88 80 SER A C 1
ATOM 583 O O . SER A 1 80 ? 5.147 2.050 -11.599 1.00 63.88 80 SER A O 1
ATOM 585 N N . ARG A 1 81 ? 5.224 4.227 -11.079 1.00 76.88 81 ARG A N 1
ATOM 586 C CA . ARG A 1 81 ? 4.680 4.138 -9.701 1.00 76.88 81 ARG A CA 1
ATOM 587 C C . ARG A 1 81 ? 3.162 4.311 -9.578 1.00 76.88 81 ARG A C 1
ATOM 589 O O . ARG A 1 81 ? 2.633 4.396 -8.473 1.00 76.88 81 ARG A O 1
ATOM 596 N N . LEU A 1 82 ? 2.440 4.390 -10.692 1.00 79.38 82 LEU A N 1
ATOM 597 C CA . LEU A 1 82 ? 1.027 4.803 -10.706 1.00 79.38 82 LEU A CA 1
ATOM 598 C C . LEU A 1 82 ? 0.109 3.867 -9.899 1.00 79.38 82 LEU A C 1
ATOM 600 O O . LEU A 1 82 ? -0.810 4.329 -9.224 1.00 79.38 82 LEU A O 1
ATOM 604 N N . SER A 1 83 ? 0.399 2.567 -9.894 1.00 83.94 83 SER A N 1
ATOM 605 C CA . SER A 1 83 ? -0.334 1.564 -9.109 1.00 83.94 83 SER A CA 1
ATOM 606 C C . SER A 1 83 ? -0.207 1.779 -7.597 1.00 83.94 83 SER A C 1
ATOM 608 O O . SER A 1 83 ? -1.201 1.697 -6.879 1.00 83.94 83 SER A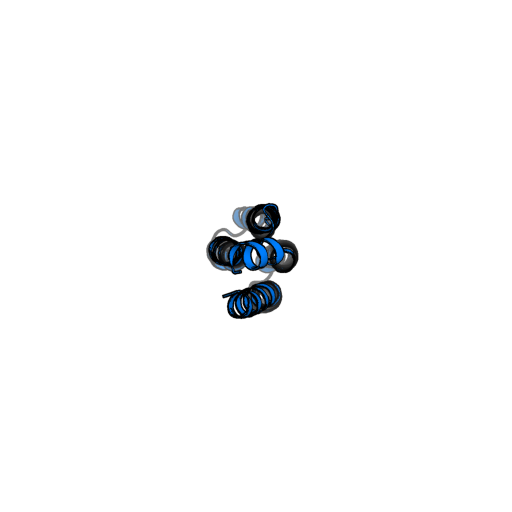 O 1
ATOM 610 N N . GLY A 1 84 ? 0.988 2.127 -7.108 1.00 84.00 84 GLY A N 1
ATOM 611 C CA . GLY A 1 84 ? 1.233 2.412 -5.691 1.00 84.00 84 GLY A CA 1
ATOM 612 C C . GLY A 1 84 ? 0.527 3.680 -5.202 1.00 84.00 84 GLY A C 1
ATOM 613 O O . GLY A 1 84 ? 0.122 3.760 -4.045 1.00 84.00 84 GLY A O 1
ATOM 614 N N . VAL A 1 85 ? 0.319 4.661 -6.085 1.00 87.19 85 VAL A N 1
ATOM 615 C CA . VAL A 1 85 ? -0.455 5.876 -5.774 1.00 87.19 85 VAL A CA 1
ATOM 616 C C . VAL A 1 85 ? -1.929 5.547 -5.611 1.00 87.19 85 VAL A C 1
ATOM 618 O O . VAL A 1 85 ? -2.533 5.951 -4.620 1.00 87.19 85 VAL A O 1
ATOM 621 N N . ALA A 1 86 ? -2.489 4.782 -6.550 1.00 88.88 86 ALA A N 1
ATOM 622 C CA . ALA A 1 86 ? -3.873 4.330 -6.482 1.00 88.88 86 ALA A CA 1
ATOM 623 C C . ALA A 1 86 ? -4.115 3.478 -5.224 1.00 88.88 86 ALA A C 1
ATOM 625 O O . ALA A 1 86 ? -5.043 3.750 -4.461 1.00 88.88 86 ALA A O 1
ATOM 626 N N . ALA A 1 87 ? -3.229 2.515 -4.949 1.00 88.75 87 ALA A N 1
ATOM 627 C CA . ALA A 1 87 ? -3.280 1.699 -3.740 1.00 88.75 87 ALA A CA 1
ATOM 628 C C . ALA A 1 87 ? -3.216 2.572 -2.473 1.00 88.75 87 ALA A C 1
ATOM 630 O O . ALA A 1 87 ? -4.102 2.495 -1.628 1.00 88.75 87 ALA A O 1
ATOM 631 N N . GLY A 1 88 ? -2.256 3.498 -2.379 1.00 90.44 88 GLY A N 1
ATOM 632 C CA . GLY A 1 88 ? -2.133 4.400 -1.229 1.00 90.44 88 GLY A CA 1
ATOM 633 C C . GLY A 1 88 ? -3.346 5.315 -1.020 1.00 90.44 88 GLY A C 1
ATOM 634 O O . GLY A 1 88 ? -3.757 5.556 0.118 1.00 90.44 88 GLY A O 1
ATOM 635 N N . TRP A 1 89 ? -3.977 5.769 -2.106 1.00 91.44 89 TRP A N 1
ATOM 636 C CA . TRP A 1 89 ? -5.215 6.546 -2.050 1.00 91.44 89 TRP A CA 1
ATOM 637 C C . TRP A 1 89 ? -6.379 5.715 -1.498 1.00 91.44 89 TRP A C 1
ATOM 639 O O . TRP A 1 89 ? -7.082 6.158 -0.586 1.00 91.44 89 TRP A O 1
ATOM 649 N N . THR A 1 90 ? -6.563 4.494 -2.011 1.00 92.12 90 THR A N 1
ATOM 650 C CA . THR A 1 90 ? -7.627 3.586 -1.550 1.00 92.12 90 THR A CA 1
ATOM 651 C C . THR A 1 90 ? -7.431 3.172 -0.091 1.00 92.12 90 THR A C 1
ATOM 653 O O . THR A 1 90 ? -8.368 3.292 0.699 1.00 92.12 90 THR A O 1
ATOM 656 N N . VAL A 1 91 ? -6.207 2.801 0.304 1.00 93.94 91 VAL A N 1
ATOM 657 C CA . VAL A 1 91 ? -5.846 2.457 1.688 1.00 93.94 91 VAL A CA 1
ATOM 658 C C . VAL A 1 91 ? -6.132 3.619 2.638 1.00 93.94 91 VAL A C 1
ATOM 660 O O . VAL A 1 91 ? -6.709 3.402 3.698 1.00 93.94 91 VAL A O 1
ATOM 663 N N . GLY A 1 92 ? -5.809 4.858 2.254 1.00 92.31 92 GLY A N 1
ATOM 664 C CA . GLY A 1 92 ? -6.073 6.035 3.085 1.00 92.31 92 GLY A CA 1
ATOM 665 C C . GLY A 1 92 ? -7.558 6.298 3.341 1.00 92.31 92 GLY A C 1
ATOM 666 O O . GLY A 1 92 ? -7.948 6.586 4.473 1.00 92.31 92 GLY A O 1
ATOM 667 N N . ILE A 1 93 ? -8.402 6.193 2.308 1.00 93.69 93 ILE A N 1
ATOM 668 C CA . ILE A 1 93 ? -9.853 6.426 2.433 1.00 93.69 93 ILE A CA 1
ATOM 669 C C . ILE A 1 93 ? -10.530 5.296 3.213 1.00 93.69 93 ILE A C 1
ATOM 671 O O . ILE A 1 93 ? -11.340 5.554 4.113 1.00 93.69 93 ILE A O 1
ATOM 675 N N . VAL A 1 94 ? -10.197 4.049 2.871 1.00 93.50 94 VAL A N 1
ATOM 676 C CA . VAL A 1 94 ? -10.730 2.867 3.553 1.00 93.50 94 VAL A CA 1
ATOM 677 C C . VAL A 1 94 ? -10.265 2.858 5.006 1.00 93.50 94 VAL A C 1
ATOM 679 O O . VAL A 1 94 ? -11.086 2.619 5.887 1.00 93.50 94 VAL A O 1
ATOM 682 N N . GLY A 1 95 ? -9.001 3.191 5.274 1.00 92.56 95 GLY A N 1
ATOM 683 C CA . GLY A 1 95 ? -8.428 3.297 6.614 1.00 92.56 95 GLY A CA 1
ATOM 684 C C . GLY A 1 95 ? -9.147 4.322 7.491 1.00 92.56 95 GLY A C 1
ATOM 685 O O . GLY A 1 95 ? -9.639 3.957 8.556 1.00 92.56 95 GLY A O 1
ATOM 686 N N . ASP A 1 96 ? -9.300 5.572 7.037 1.00 92.19 96 ASP A N 1
ATOM 687 C CA . ASP A 1 96 ? -9.986 6.632 7.805 1.00 92.19 96 ASP A CA 1
ATOM 688 C C . ASP A 1 96 ? -11.444 6.250 8.137 1.00 92.19 96 ASP A C 1
ATOM 690 O O . ASP A 1 96 ? -11.884 6.359 9.284 1.00 92.19 96 ASP A O 1
ATOM 694 N N . SER A 1 97 ? -12.185 5.721 7.158 1.00 91.31 97 SER A N 1
ATOM 695 C CA . SER A 1 97 ? -13.592 5.323 7.3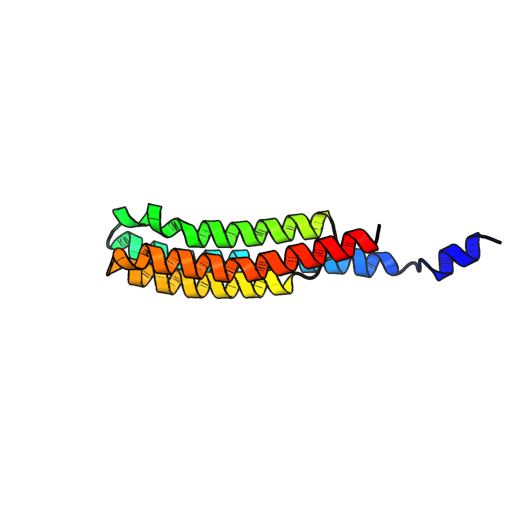39 1.00 91.31 97 SER A CA 1
ATOM 696 C C . SER A 1 97 ? -13.739 4.097 8.247 1.00 91.31 97 SER A C 1
ATOM 698 O O . SER A 1 97 ? -14.622 4.043 9.107 1.00 91.31 97 SER A O 1
ATOM 700 N N . SER A 1 98 ? -12.859 3.108 8.079 1.00 89.56 98 SER A N 1
ATOM 701 C CA . SER A 1 98 ? -12.904 1.849 8.828 1.00 89.56 98 SER A CA 1
ATOM 702 C C . SER A 1 98 ? -12.523 2.046 10.287 1.00 89.56 98 SER A C 1
ATOM 704 O O . SER A 1 98 ? -13.202 1.520 11.167 1.00 89.56 98 SER A O 1
ATOM 706 N N . VAL A 1 99 ? -11.498 2.855 10.562 1.00 90.94 99 VAL A N 1
ATOM 707 C CA . VAL A 1 99 ? -11.061 3.171 11.927 1.00 90.94 99 VAL A CA 1
ATOM 708 C C . VAL A 1 99 ? -12.164 3.928 12.675 1.00 90.94 99 VAL A C 1
ATOM 710 O O . VAL A 1 99 ? -12.505 3.572 13.802 1.00 90.94 99 VAL A O 1
ATOM 713 N N . ARG A 1 100 ? -12.834 4.897 12.038 1.00 89.44 100 ARG A N 1
ATOM 714 C CA . ARG A 1 100 ? -13.973 5.605 12.658 1.00 89.44 100 ARG A CA 1
ATOM 715 C C . ARG A 1 100 ? -15.141 4.677 12.998 1.00 89.44 100 ARG A C 1
ATOM 717 O O . ARG A 1 100 ? -15.758 4.830 14.050 1.00 89.44 100 ARG A O 1
ATOM 724 N N . ASN A 1 101 ? -15.439 3.703 12.141 1.00 89.00 101 ASN A N 1
ATOM 725 C CA . ASN A 1 101 ? -16.491 2.717 12.404 1.00 89.00 101 ASN A CA 1
ATOM 726 C C . ASN A 1 101 ? -16.075 1.672 13.451 1.00 89.00 101 ASN A C 1
ATOM 728 O O . ASN A 1 101 ? -16.905 1.254 14.258 1.00 89.00 101 ASN A O 1
ATOM 732 N N . PHE A 1 102 ? -14.789 1.322 13.511 1.00 87.75 102 PHE A N 1
ATOM 733 C CA . PHE A 1 102 ? -14.227 0.430 14.527 1.00 87.75 102 PHE A CA 1
ATOM 734 C C . PHE A 1 102 ? -14.327 1.005 15.951 1.00 87.75 102 PHE A C 1
ATOM 736 O O . PHE A 1 102 ? -14.412 0.259 16.925 1.00 87.75 102 PHE A O 1
ATOM 743 N N . ALA A 1 103 ? -14.405 2.334 16.089 1.00 86.38 103 ALA A N 1
ATOM 744 C CA . ALA A 1 103 ? -14.655 2.987 17.376 1.00 86.38 103 ALA A CA 1
ATOM 745 C C . ALA A 1 103 ? -16.061 2.682 17.939 1.00 86.38 103 ALA A C 1
ATOM 747 O O . ALA A 1 103 ? -16.255 2.641 19.164 1.00 86.38 103 ALA A O 1
ATOM 748 N N . LYS A 1 104 ? -17.039 2.469 17.046 1.00 88.62 104 LYS A N 1
ATOM 749 C CA . LYS A 1 104 ? -18.427 2.142 17.396 1.00 88.62 104 LYS A CA 1
ATOM 750 C C . LYS A 1 104 ? -18.576 0.653 17.682 1.00 88.62 104 LYS A C 1
ATOM 752 O O . LYS A 1 104 ? -19.049 0.298 18.754 1.00 88.62 104 LYS A O 1
ATOM 757 N N . GLU A 1 105 ? -18.100 -0.190 16.769 1.00 87.44 105 GLU A N 1
ATOM 758 C CA . GLU A 1 105 ? -18.242 -1.645 16.841 1.00 87.44 105 GLU A CA 1
ATOM 759 C C . GLU A 1 105 ? -16.904 -2.346 16.601 1.00 87.44 105 GLU A C 1
ATOM 761 O O . GLU A 1 105 ? -16.257 -2.140 15.580 1.00 87.44 105 GLU A O 1
ATOM 766 N N . SER A 1 106 ? -16.487 -3.239 17.499 1.00 83.38 106 SER A N 1
ATOM 767 C CA . SER A 1 106 ? -15.213 -3.959 17.342 1.00 83.38 106 SER A CA 1
ATOM 768 C C . SER A 1 106 ? -15.290 -5.112 16.330 1.00 83.38 106 SER A C 1
ATOM 770 O O . SER A 1 106 ? -14.264 -5.592 15.845 1.00 83.38 106 SER A O 1
ATOM 772 N N . ARG A 1 107 ? -16.501 -5.541 15.950 1.00 88.56 107 ARG A N 1
ATOM 773 C CA . ARG A 1 107 ? -16.724 -6.647 15.002 1.00 88.56 107 ARG A CA 1
ATOM 774 C C . ARG A 1 107 ? -16.322 -6.303 13.559 1.00 88.56 107 ARG A C 1
ATOM 776 O O . ARG A 1 107 ? -15.993 -7.205 12.795 1.00 88.56 107 ARG A O 1
ATOM 783 N N . VAL A 1 108 ? -16.266 -5.017 13.193 1.00 88.56 108 VAL A N 1
ATOM 784 C CA . VAL A 1 108 ? -15.825 -4.563 11.852 1.00 88.56 108 VAL A CA 1
ATOM 785 C C . VAL A 1 108 ? -14.309 -4.659 11.629 1.00 88.56 108 VAL A C 1
ATOM 787 O O . VAL A 1 108 ? -13.841 -4.403 10.523 1.00 88.56 108 VAL A O 1
ATOM 790 N N . TYR A 1 109 ? -13.537 -5.101 12.628 1.00 88.94 109 TYR A N 1
ATOM 791 C CA . TYR A 1 109 ? -12.090 -5.299 12.507 1.00 88.94 109 TYR A CA 1
ATOM 792 C C . TYR A 1 109 ? -11.692 -6.224 11.351 1.00 88.94 109 TYR A C 1
ATOM 794 O O . TYR A 1 109 ? -10.813 -5.893 10.562 1.00 88.94 109 TYR A O 1
ATOM 802 N N . VAL A 1 110 ? -12.364 -7.371 11.220 1.00 92.50 110 VAL A N 1
ATOM 803 C CA . VAL A 1 110 ? -12.035 -8.355 10.177 1.00 92.50 110 VAL A CA 1
ATOM 804 C C . VAL A 1 110 ? -12.345 -7.796 8.787 1.00 92.50 110 VAL A C 1
ATOM 806 O O . VAL A 1 110 ? -11.538 -7.943 7.873 1.00 92.50 110 VAL A O 1
ATOM 809 N N . ALA A 1 111 ? -13.472 -7.093 8.639 1.00 92.44 111 ALA A N 1
ATOM 810 C CA . ALA A 1 111 ? -13.854 -6.457 7.379 1.00 92.44 111 ALA A CA 1
ATOM 811 C C . ALA A 1 111 ? -12.860 -5.360 6.967 1.00 92.44 111 ALA A C 1
ATOM 813 O O . ALA A 1 111 ? -12.476 -5.283 5.802 1.00 92.44 111 ALA A O 1
ATOM 814 N N . MET A 1 112 ? -12.395 -4.557 7.929 1.00 90.50 112 MET A N 1
ATOM 815 C CA . MET A 1 112 ? -11.348 -3.557 7.713 1.00 90.50 112 MET A CA 1
ATOM 816 C C . MET A 1 112 ? -10.064 -4.196 7.175 1.00 90.50 112 MET A C 1
ATOM 818 O O . MET A 1 112 ? -9.553 -3.757 6.149 1.00 90.50 112 MET A O 1
ATOM 822 N N . VAL A 1 113 ? -9.561 -5.247 7.830 1.00 93.56 113 VAL A N 1
ATOM 823 C CA . VAL A 1 113 ? -8.327 -5.928 7.401 1.00 93.56 113 VAL A CA 1
ATOM 824 C C . VAL A 1 113 ? -8.493 -6.542 6.010 1.00 93.56 113 VAL A C 1
ATOM 826 O O . VAL A 1 113 ? -7.625 -6.361 5.162 1.00 93.56 113 VAL A O 1
ATOM 829 N N . LEU A 1 114 ? -9.618 -7.210 5.741 1.00 92.69 114 LEU A N 1
ATOM 830 C CA . LEU A 1 114 ? -9.873 -7.831 4.442 1.00 92.69 114 LEU A CA 1
ATOM 831 C C . LEU A 1 114 ? -9.882 -6.803 3.301 1.00 92.69 114 LEU A C 1
ATOM 833 O O . LEU A 1 114 ? -9.244 -7.024 2.274 1.00 92.69 114 LEU A O 1
ATOM 837 N N . MET A 1 115 ? -10.556 -5.664 3.487 1.00 92.25 115 MET A N 1
ATOM 838 C CA . MET A 1 115 ? -10.569 -4.606 2.472 1.00 92.25 115 MET A CA 1
ATOM 839 C C . MET A 1 115 ? -9.176 -4.010 2.234 1.00 92.25 115 MET A C 1
ATOM 841 O O . MET A 1 115 ? -8.821 -3.731 1.091 1.00 92.25 115 MET A O 1
ATOM 845 N N . LEU A 1 116 ? -8.370 -3.853 3.288 1.00 91.44 116 LEU A N 1
ATOM 846 C CA . LEU A 1 116 ? -7.001 -3.341 3.178 1.00 91.44 116 LEU A CA 1
ATOM 847 C C . LEU A 1 116 ? -6.069 -4.312 2.443 1.00 91.44 116 LEU A C 1
ATOM 849 O O . LEU A 1 116 ? -5.225 -3.859 1.678 1.00 91.44 116 LEU A O 1
ATOM 853 N N . ILE A 1 117 ? -6.256 -5.627 2.605 1.00 93.56 117 ILE A N 1
ATOM 854 C CA . ILE A 1 117 ? -5.501 -6.638 1.848 1.00 93.56 117 ILE A CA 1
ATOM 855 C C . ILE A 1 117 ? -5.818 -6.532 0.354 1.00 93.56 117 ILE A C 1
ATOM 857 O O . ILE A 1 117 ? -4.898 -6.489 -0.455 1.00 93.56 117 ILE A O 1
ATOM 861 N N . PHE A 1 118 ? -7.096 -6.438 -0.029 1.00 91.62 118 PHE A N 1
ATOM 862 C CA . PHE A 1 118 ? -7.470 -6.287 -1.441 1.00 91.62 118 PHE A CA 1
ATOM 863 C C . PHE A 1 118 ? -6.953 -4.983 -2.061 1.00 91.62 118 PHE A C 1
ATOM 865 O O . PHE A 1 118 ? -6.532 -4.985 -3.217 1.00 91.62 118 PHE A O 1
ATOM 872 N N . ALA A 1 119 ? -6.945 -3.890 -1.295 1.00 90.00 119 ALA A N 1
ATOM 873 C CA . ALA A 1 119 ? -6.367 -2.621 -1.731 1.00 90.00 119 ALA A CA 1
ATOM 874 C C . ALA A 1 119 ? -4.846 -2.723 -1.959 1.00 90.00 119 ALA A C 1
ATOM 876 O O . ALA A 1 119 ? -4.324 -2.160 -2.919 1.00 90.00 119 ALA A O 1
ATOM 877 N N . GLU A 1 120 ? -4.145 -3.485 -1.118 1.00 89.19 120 GLU A N 1
ATOM 878 C CA . GLU A 1 120 ? -2.705 -3.747 -1.231 1.00 89.19 120 GLU A CA 1
ATOM 879 C C . GLU A 1 120 ? -2.324 -4.527 -2.494 1.00 89.19 120 GLU A C 1
ATOM 881 O O . GLU A 1 120 ? -1.317 -4.224 -3.139 1.00 89.19 120 GLU A O 1
ATOM 886 N N . VAL A 1 121 ? -3.153 -5.488 -2.919 1.00 91.00 121 VAL A N 1
ATOM 887 C CA . VAL A 1 121 ? -2.842 -6.301 -4.108 1.00 91.00 121 VAL A CA 1
ATOM 888 C C . VAL A 1 121 ? -2.661 -5.429 -5.363 1.00 91.00 121 VAL A C 1
ATOM 890 O O . VAL A 1 121 ? -1.844 -5.751 -6.224 1.00 91.00 121 VAL A O 1
ATOM 893 N N . LEU A 1 122 ? -3.321 -4.267 -5.439 1.00 88.38 122 LEU A N 1
ATOM 894 C CA . LEU A 1 122 ? -3.121 -3.287 -6.516 1.00 88.38 122 LEU A CA 1
ATOM 895 C C . LEU A 1 122 ? -1.668 -2.785 -6.594 1.00 88.38 122 LEU A C 1
ATOM 897 O O . LEU A 1 122 ? -1.123 -2.627 -7.688 1.00 88.38 122 LEU A O 1
ATOM 901 N N . GLY A 1 123 ? -1.029 -2.552 -5.443 1.00 86.12 123 GLY A N 1
ATOM 902 C CA . GLY A 1 123 ? 0.378 -2.161 -5.354 1.00 86.12 123 GLY A CA 1
ATOM 903 C C . GLY A 1 123 ? 1.317 -3.309 -5.728 1.00 86.12 123 GLY A C 1
ATOM 904 O O . GLY A 1 123 ? 2.267 -3.105 -6.489 1.00 86.12 123 GLY A O 1
ATOM 905 N N . LEU A 1 124 ? 1.004 -4.524 -5.268 1.00 87.81 124 LEU A N 1
ATOM 906 C CA . LEU A 1 124 ? 1.754 -5.739 -5.602 1.00 87.81 124 LEU A CA 1
ATOM 907 C C . LEU A 1 124 ? 1.739 -6.053 -7.100 1.00 87.81 124 LEU A C 1
ATOM 909 O O . LEU A 1 124 ? 2.782 -6.390 -7.659 1.00 87.81 124 LEU A O 1
ATOM 913 N N . TYR A 1 125 ? 0.603 -5.891 -7.783 1.00 88.69 125 TYR A N 1
ATOM 914 C CA . TYR A 1 125 ? 0.545 -6.083 -9.235 1.00 88.69 125 TYR A CA 1
ATOM 915 C C . TYR A 1 125 ? 1.503 -5.146 -9.978 1.00 88.69 125 TYR A C 1
ATOM 917 O O . TYR A 1 125 ? 2.173 -5.570 -10.920 1.00 88.69 125 TYR A O 1
ATOM 925 N N . GLY A 1 126 ? 1.638 -3.901 -9.514 1.00 84.81 126 GLY A N 1
ATOM 926 C CA . GLY A 1 126 ? 2.619 -2.958 -10.049 1.00 84.81 126 GLY A CA 1
ATOM 927 C C . GLY A 1 126 ? 4.064 -3.431 -9.911 1.00 84.81 126 GLY A C 1
ATOM 928 O O . GLY A 1 126 ? 4.839 -3.323 -10.859 1.00 84.81 126 GLY A O 1
ATOM 929 N N . LEU A 1 127 ? 4.415 -3.983 -8.746 1.00 85.00 127 LEU A N 1
ATOM 930 C CA . LEU A 1 127 ? 5.752 -4.512 -8.471 1.00 85.00 127 LEU A CA 1
ATOM 931 C C . LEU A 1 127 ? 6.098 -5.687 -9.397 1.00 85.00 127 LEU A C 1
ATOM 933 O O . LEU A 1 127 ? 7.181 -5.713 -9.974 1.00 85.00 127 LEU A O 1
ATOM 937 N N . ILE A 1 128 ? 5.179 -6.643 -9.562 1.00 88.69 128 ILE A N 1
ATOM 938 C CA . ILE A 1 128 ? 5.400 -7.834 -10.398 1.00 88.69 128 ILE A CA 1
ATOM 939 C C . ILE A 1 128 ? 5.653 -7.423 -11.853 1.00 88.69 128 ILE A C 1
ATOM 941 O O . ILE A 1 128 ? 6.600 -7.900 -12.476 1.00 88.69 128 ILE A O 1
ATOM 945 N N . VAL A 1 129 ? 4.840 -6.506 -12.391 1.00 86.50 129 VAL A N 1
ATOM 946 C CA . VAL A 1 129 ? 5.007 -6.010 -13.766 1.00 86.50 129 VAL A CA 1
ATOM 947 C C . VAL A 1 129 ? 6.345 -5.291 -13.934 1.00 86.50 129 VAL A C 1
ATOM 949 O O . VAL A 1 129 ? 7.037 -5.530 -14.923 1.00 86.50 129 VAL A O 1
ATOM 952 N N . ALA A 1 130 ? 6.740 -4.461 -12.964 1.00 83.94 130 ALA A N 1
ATOM 953 C CA . ALA A 1 130 ? 8.039 -3.798 -12.990 1.00 83.94 130 ALA A CA 1
ATOM 954 C C . ALA A 1 130 ? 9.183 -4.828 -13.029 1.00 83.94 130 ALA A C 1
ATOM 956 O O . ALA A 1 130 ? 10.030 -4.767 -13.915 1.00 83.94 130 ALA A O 1
ATOM 957 N N . LEU A 1 131 ? 9.168 -5.835 -12.152 1.00 84.81 131 LEU A N 1
ATOM 958 C CA . LEU A 1 131 ? 10.203 -6.877 -12.112 1.00 84.81 131 LEU A CA 1
ATOM 959 C C . LEU A 1 131 ? 10.304 -7.681 -13.418 1.00 84.81 131 LEU A C 1
ATOM 961 O O . LEU A 1 131 ? 11.410 -7.960 -13.882 1.00 84.81 131 LEU A O 1
ATOM 965 N N . ILE A 1 132 ? 9.173 -8.012 -14.048 1.00 87.56 132 ILE A N 1
ATOM 966 C CA . ILE A 1 132 ? 9.170 -8.700 -15.348 1.00 87.56 132 ILE A CA 1
ATOM 967 C C . ILE A 1 132 ? 9.809 -7.823 -16.435 1.00 87.56 132 ILE A C 1
ATOM 969 O O . ILE A 1 132 ? 10.541 -8.337 -17.281 1.00 87.56 132 ILE A O 1
ATOM 973 N N . LEU A 1 133 ? 9.561 -6.509 -16.421 1.00 83.81 133 LEU A N 1
ATOM 974 C CA . LEU A 1 133 ? 10.169 -5.579 -17.376 1.00 83.81 133 LEU A CA 1
ATOM 975 C C . LEU A 1 133 ? 11.688 -5.483 -17.194 1.00 83.81 133 LEU A C 1
ATOM 977 O O . LEU A 1 133 ? 12.415 -5.497 -18.186 1.00 83.81 133 LEU A O 1
ATOM 981 N N . GLN A 1 134 ? 12.185 -5.482 -15.956 1.00 83.00 134 GLN A N 1
ATOM 982 C CA . GLN A 1 134 ? 13.630 -5.498 -15.706 1.00 83.00 134 GLN A CA 1
ATOM 983 C C . GLN A 1 134 ? 14.296 -6.764 -16.212 1.00 83.00 134 GLN A C 1
ATOM 985 O O . GLN A 1 134 ? 15.341 -6.688 -16.847 1.00 83.00 134 GLN A O 1
ATOM 990 N N . SER A 1 135 ? 13.670 -7.920 -15.995 1.00 82.00 135 SER A N 1
ATOM 991 C CA . SER A 1 135 ? 14.212 -9.195 -16.467 1.00 82.00 135 SER A CA 1
ATOM 992 C C . SER A 1 135 ? 14.336 -9.282 -17.994 1.00 82.00 135 SER A C 1
ATOM 994 O O . SER A 1 135 ? 15.021 -10.177 -18.473 1.00 82.00 135 SER A O 1
ATOM 996 N N . LYS A 1 136 ? 13.661 -8.408 -18.754 1.00 75.94 136 LYS A N 1
ATOM 997 C CA . LYS A 1 136 ? 13.797 -8.295 -20.217 1.00 75.94 136 LYS A CA 1
ATOM 998 C C . LYS A 1 136 ? 14.788 -7.219 -20.664 1.00 75.94 136 LYS A C 1
ATOM 1000 O O . LYS A 1 136 ? 15.104 -7.156 -21.847 1.00 75.94 136 LYS A O 1
ATOM 1005 N N . THR A 1 137 ? 15.180 -6.332 -19.753 1.00 67.50 137 THR A N 1
ATOM 1006 C CA . THR A 1 137 ? 16.075 -5.200 -20.035 1.00 67.50 137 THR A CA 1
ATOM 1007 C C . THR A 1 137 ? 17.535 -5.545 -19.718 1.00 67.50 137 THR A C 1
ATOM 1009 O O . THR A 1 137 ? 18.435 -4.914 -20.267 1.00 67.50 137 THR A O 1
ATOM 1012 N N . VAL A 1 138 ? 17.755 -6.539 -18.847 1.00 56.25 138 VAL A N 1
ATOM 1013 C CA . VAL A 1 138 ? 19.060 -7.165 -18.563 1.00 56.25 138 VAL A CA 1
ATOM 1014 C C . VAL A 1 138 ? 19.367 -8.255 -19.583 1.00 56.25 138 VAL A C 1
ATOM 1016 O O . VAL A 1 138 ? 18.422 -8.990 -19.947 1.00 56.25 138 VAL A O 1
#

Mean predicted aligned error: 7.02 Å